Protein AF-A0A0A2XB57-F1 (afdb_monomer)

Radius of gyration: 16.18 Å; Cα contacts (8 Å, |Δi|>4): 1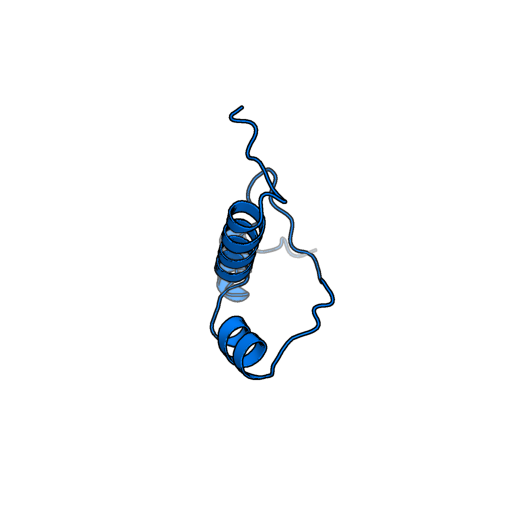6; chains: 1; bounding box: 41×34×36 Å

Organism: Thermus filiformis (NCBI:txid276)

Secondary structure (DSSP, 8-state):
-PPPPPHHHHHHHHT-PPPPTT-----------HHHHHHHHTS-HHHHHHHHHHHHHHTTS------

Sequence (67 aa):
MRKPPPKEVRLRALGVEALEPGERSERVRIRGPEELFAALEKLSPKERGRALLVGLEALGLLRREEA

Structure (mmCIF, N/CA/C/O backbone):
data_AF-A0A0A2XB57-F1
#
_entry.id   AF-A0A0A2XB57-F1
#
loop_
_atom_site.group_PDB
_atom_site.id
_atom_site.type_symbol
_atom_site.label_atom_id
_atom_site.label_alt_id
_atom_site.label_comp_id
_atom_site.label_asym_id
_atom_site.label_entity_id
_atom_site.label_seq_id
_atom_site.pdbx_PDB_ins_code
_atom_site.Cartn_x
_atom_site.Cartn_y
_atom_site.Cartn_z
_atom_site.occupancy
_atom_site.B_iso_or_equiv
_atom_site.auth_seq_id
_atom_site.auth_comp_id
_atom_site.auth_asym_id
_atom_site.auth_atom_id
_atom_site.pdbx_PDB_model_num
ATOM 1 N N . MET A 1 1 ? 30.862 -2.468 -21.761 1.00 68.88 1 MET A N 1
ATOM 2 C CA . MET A 1 1 ? 29.692 -2.607 -20.861 1.00 68.88 1 MET A CA 1
ATOM 3 C C . MET A 1 1 ? 28.434 -2.668 -21.723 1.00 68.88 1 MET A C 1
ATOM 5 O O . MET A 1 1 ? 28.286 -1.811 -22.585 1.00 68.88 1 MET A O 1
ATOM 9 N N . ARG A 1 2 ? 27.582 -3.695 -21.591 1.00 84.62 2 ARG A N 1
ATOM 10 C CA . ARG A 1 2 ? 26.343 -3.800 -22.393 1.00 84.62 2 ARG A CA 1
ATOM 11 C C . ARG A 1 2 ? 25.364 -2.712 -21.935 1.00 84.62 2 ARG A C 1
ATOM 13 O O . ARG A 1 2 ? 25.191 -2.531 -20.732 1.00 84.62 2 ARG A O 1
ATOM 20 N N . LYS A 1 3 ? 24.752 -1.974 -22.867 1.00 88.19 3 LYS A N 1
ATOM 21 C CA . LYS A 1 3 ? 23.768 -0.933 -22.526 1.00 88.19 3 LYS A CA 1
ATOM 22 C C . LYS A 1 3 ? 22.517 -1.622 -21.952 1.00 88.19 3 LYS A C 1
ATOM 24 O O . LYS A 1 3 ? 22.048 -2.576 -22.576 1.00 88.19 3 LYS A O 1
ATOM 29 N N . PRO A 1 4 ? 22.006 -1.213 -20.777 1.00 85.44 4 PRO A N 1
ATOM 30 C CA . PRO A 1 4 ? 20.813 -1.834 -20.217 1.00 85.44 4 PRO A CA 1
ATOM 31 C C . PRO A 1 4 ? 19.611 -1.629 -21.156 1.00 85.44 4 PRO A C 1
ATOM 33 O O . PRO A 1 4 ? 19.548 -0.599 -21.836 1.00 85.44 4 PRO A O 1
ATOM 36 N N . PRO A 1 5 ? 18.652 -2.573 -21.192 1.00 90.25 5 PRO A N 1
ATOM 37 C CA . PRO A 1 5 ? 17.417 -2.404 -21.948 1.00 90.25 5 PRO A CA 1
ATOM 38 C C . PRO A 1 5 ? 16.639 -1.147 -21.514 1.00 90.25 5 PRO A C 1
ATOM 40 O O . PRO A 1 5 ? 16.804 -0.681 -20.375 1.00 90.25 5 PRO A O 1
ATOM 43 N N . PRO A 1 6 ? 15.757 -0.615 -22.382 1.00 94.44 6 PRO A N 1
ATOM 44 C CA . PRO A 1 6 ? 14.884 0.509 -22.049 1.00 94.44 6 PRO A CA 1
ATOM 45 C C . PRO A 1 6 ? 14.126 0.310 -20.728 1.00 94.44 6 PRO A C 1
ATOM 47 O O . PRO A 1 6 ? 13.833 -0.819 -20.327 1.00 94.44 6 PRO A O 1
ATOM 50 N N . LYS A 1 7 ? 13.806 1.413 -20.036 1.00 89.56 7 LYS A N 1
ATOM 51 C CA . LYS A 1 7 ? 13.113 1.401 -18.730 1.00 89.56 7 LYS A CA 1
ATOM 52 C C . LYS A 1 7 ? 11.830 0.564 -18.783 1.00 89.56 7 LYS A C 1
ATOM 54 O O . LYS A 1 7 ? 11.650 -0.295 -17.932 1.00 89.56 7 LYS A O 1
ATOM 59 N N . GLU A 1 8 ? 11.011 0.753 -19.812 1.00 90.19 8 GLU A N 1
ATOM 60 C CA . GLU A 1 8 ? 9.755 0.017 -20.030 1.00 90.19 8 GLU A CA 1
ATOM 61 C C . GLU A 1 8 ? 9.965 -1.496 -20.126 1.00 90.19 8 GLU A C 1
ATOM 63 O O . GLU A 1 8 ? 9.238 -2.264 -19.502 1.00 90.19 8 GLU A O 1
ATOM 68 N N . VAL A 1 9 ? 11.008 -1.935 -20.840 1.00 91.62 9 VAL A N 1
ATOM 69 C CA . VAL A 1 9 ? 11.348 -3.361 -20.967 1.00 91.62 9 VAL A CA 1
ATOM 70 C C . VAL A 1 9 ? 11.726 -3.943 -19.607 1.00 91.62 9 VAL A C 1
ATOM 72 O O . VAL A 1 9 ? 11.290 -5.037 -19.257 1.00 91.62 9 VAL A O 1
ATOM 75 N N . ARG A 1 10 ? 12.506 -3.199 -18.814 1.00 92.56 10 ARG A N 1
ATOM 76 C CA . ARG A 1 10 ? 12.908 -3.628 -17.468 1.00 92.56 10 ARG A CA 1
ATOM 77 C C . ARG A 1 10 ? 11.721 -3.689 -16.506 1.00 92.56 10 ARG A C 1
ATOM 79 O O . ARG A 1 10 ? 11.597 -4.661 -15.776 1.00 92.56 10 ARG A O 1
ATOM 86 N N . LEU A 1 11 ? 10.847 -2.686 -16.526 1.00 91.31 11 LEU A N 1
ATOM 87 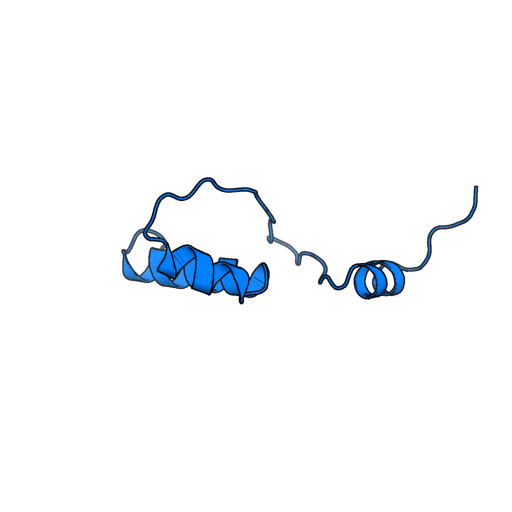C CA . LEU A 1 11 ? 9.646 -2.634 -15.685 1.00 91.31 11 LEU A CA 1
ATOM 88 C C . LEU A 1 11 ? 8.668 -3.760 -16.019 1.00 91.31 11 LEU A C 1
ATOM 90 O O . LEU A 1 11 ? 8.214 -4.462 -15.120 1.00 91.31 11 LEU A O 1
ATOM 94 N N . ARG A 1 12 ? 8.436 -4.011 -17.314 1.00 88.75 12 ARG A N 1
ATOM 95 C CA . ARG A 1 12 ? 7.610 -5.130 -17.778 1.00 88.75 12 ARG A CA 1
ATOM 96 C C . ARG A 1 12 ? 8.177 -6.479 -17.338 1.00 88.75 12 ARG A C 1
ATOM 98 O O . ARG A 1 12 ? 7.413 -7.336 -16.915 1.00 88.75 12 ARG A O 1
ATOM 105 N N . ALA A 1 13 ? 9.498 -6.659 -17.408 1.00 89.81 13 ALA A N 1
ATOM 106 C CA . ALA A 1 13 ? 10.154 -7.885 -16.949 1.00 89.81 13 ALA A CA 1
ATOM 107 C C . ALA A 1 13 ? 10.033 -8.096 -15.430 1.00 89.81 13 ALA A C 1
ATOM 109 O O . ALA A 1 13 ? 9.994 -9.234 -14.974 1.00 89.81 13 ALA A O 1
ATOM 110 N N . LEU A 1 14 ? 9.969 -7.011 -14.655 1.00 86.50 14 LEU A N 1
ATOM 111 C CA . LEU A 1 14 ? 9.785 -7.048 -13.203 1.00 86.50 14 LEU A CA 1
ATOM 112 C C . LEU A 1 14 ? 8.306 -7.091 -12.784 1.00 86.50 14 LEU A C 1
ATOM 114 O O . LEU A 1 14 ? 8.029 -7.309 -11.609 1.00 86.50 14 LEU A O 1
ATOM 118 N N . GLY A 1 15 ? 7.369 -6.879 -13.714 1.00 85.88 15 GLY A N 1
ATOM 119 C CA . GLY A 1 15 ? 5.935 -6.830 -13.423 1.00 85.88 15 GLY A CA 1
ATOM 120 C C . GLY A 1 15 ? 5.531 -5.663 -12.516 1.00 85.88 15 GLY A C 1
ATOM 121 O O . GLY A 1 15 ? 4.563 -5.787 -11.772 1.00 85.88 15 GLY A O 1
ATOM 122 N N . VAL A 1 16 ? 6.276 -4.551 -12.541 1.00 86.56 16 VAL A N 1
ATOM 123 C CA . VAL A 1 16 ? 6.032 -3.376 -11.684 1.00 86.56 16 VAL A CA 1
ATO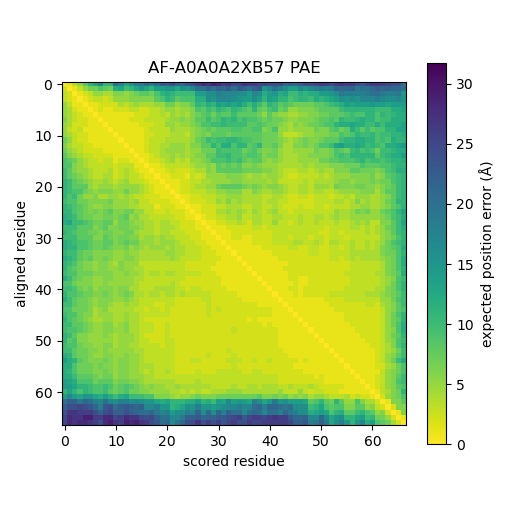M 124 C C . VAL A 1 16 ? 5.888 -2.095 -12.499 1.00 86.56 16 VAL A C 1
ATOM 126 O O . VAL A 1 16 ? 6.482 -1.951 -13.568 1.00 86.56 16 VAL A O 1
ATOM 129 N N . GLU A 1 17 ? 5.130 -1.142 -11.963 1.00 88.19 17 GLU A N 1
ATOM 130 C CA . GLU A 1 17 ? 5.045 0.225 -12.482 1.00 88.19 17 GLU A CA 1
ATOM 131 C C . GLU A 1 17 ? 6.220 1.074 -11.971 1.00 88.19 17 GLU A C 1
ATOM 133 O O . GLU A 1 17 ? 6.828 0.783 -10.937 1.00 88.19 17 GLU A O 1
ATOM 138 N N . ALA A 1 18 ? 6.569 2.125 -12.716 1.00 89.62 18 ALA A N 1
ATOM 139 C CA . ALA A 1 18 ? 7.494 3.130 -12.207 1.00 89.62 18 ALA A CA 1
ATOM 140 C C . ALA A 1 18 ? 6.811 3.966 -11.119 1.00 89.62 18 ALA A C 1
ATOM 142 O O . ALA A 1 18 ? 5.609 4.183 -11.188 1.00 89.62 18 ALA A O 1
ATOM 143 N N . LEU A 1 19 ? 7.599 4.486 -10.177 1.00 91.12 19 LEU A N 1
ATOM 144 C CA . LEU A 1 19 ? 7.132 5.567 -9.312 1.00 91.12 19 LEU A CA 1
ATOM 145 C C . LEU A 1 19 ? 6.932 6.840 -10.140 1.00 91.12 19 LEU A C 1
ATOM 147 O O . LEU A 1 19 ? 7.818 7.210 -10.925 1.00 91.12 19 LEU A O 1
ATOM 151 N N . GLU A 1 20 ? 5.802 7.501 -9.926 1.00 89.56 20 GLU A N 1
ATOM 152 C CA . GLU A 1 20 ? 5.505 8.828 -10.462 1.00 89.56 20 GLU A CA 1
ATOM 153 C C . GLU A 1 20 ? 6.189 9.936 -9.635 1.00 89.56 20 GLU A C 1
ATOM 155 O O . GLU A 1 20 ? 6.625 9.703 -8.499 1.00 89.56 20 GLU A O 1
ATOM 160 N N . PRO A 1 21 ? 6.326 11.165 -10.171 1.00 90.50 21 PRO A N 1
ATOM 161 C CA . PRO A 1 21 ? 6.842 12.293 -9.403 1.00 90.50 21 PRO A CA 1
ATOM 162 C C . PRO A 1 21 ? 6.070 12.490 -8.091 1.00 90.50 21 PRO A C 1
ATOM 164 O O . PRO A 1 21 ? 4.853 12.642 -8.088 1.00 90.50 21 PRO A O 1
ATOM 167 N N . GLY A 1 22 ? 6.792 12.494 -6.968 1.00 90.00 22 GLY A N 1
ATOM 168 C CA . GLY A 1 22 ? 6.206 12.620 -5.629 1.00 90.00 22 GLY A CA 1
ATOM 169 C C . GLY A 1 22 ? 5.829 11.293 -4.961 1.00 90.00 22 GLY A C 1
ATOM 170 O O . GLY A 1 22 ? 5.580 11.285 -3.756 1.00 90.00 22 GLY A O 1
ATOM 171 N N . GLU A 1 23 ? 5.857 10.165 -5.675 1.00 92.38 23 GLU A N 1
ATOM 172 C CA . GLU A 1 23 ? 5.620 8.852 -5.074 1.00 92.38 23 GLU A CA 1
ATOM 173 C C . GLU A 1 23 ? 6.870 8.291 -4.383 1.00 92.38 23 GLU A C 1
ATOM 175 O O . GLU A 1 23 ? 8.016 8.510 -4.789 1.00 92.38 23 GLU A O 1
ATOM 180 N N . ARG A 1 24 ? 6.640 7.508 -3.326 1.00 91.69 24 ARG A N 1
ATOM 181 C CA . ARG A 1 24 ? 7.666 6.726 -2.631 1.00 91.69 24 ARG A CA 1
ATOM 182 C C . ARG A 1 24 ? 7.135 5.331 -2.328 1.00 91.69 24 ARG A C 1
ATOM 184 O O . ARG A 1 24 ? 5.964 5.169 -1.998 1.00 91.69 24 ARG A O 1
ATOM 191 N N . SER A 1 25 ? 8.014 4.335 -2.401 1.00 91.25 25 SER A N 1
ATOM 192 C CA . SER A 1 25 ? 7.727 2.960 -1.982 1.00 91.25 25 SER A CA 1
ATOM 193 C C . SER A 1 25 ? 8.599 2.611 -0.782 1.00 91.25 25 SER A C 1
ATOM 195 O O . SER A 1 25 ? 9.805 2.433 -0.929 1.00 91.25 25 SER A O 1
ATOM 197 N N . GLU A 1 26 ? 7.979 2.478 0.387 1.00 90.81 26 GLU A N 1
ATOM 198 C CA . GLU A 1 26 ? 8.661 2.260 1.666 1.00 90.81 26 GLU A CA 1
ATOM 199 C C . GLU A 1 26 ? 8.184 0.977 2.353 1.00 90.81 26 GLU A C 1
ATOM 201 O O . GLU A 1 26 ? 7.043 0.540 2.186 1.00 90.81 26 GLU A O 1
ATOM 206 N N . ARG A 1 27 ? 9.056 0.369 3.168 1.00 90.25 27 ARG A N 1
ATOM 207 C CA . ARG A 1 27 ? 8.676 -0.756 4.036 1.00 90.25 27 ARG A CA 1
ATOM 208 C C . ARG A 1 27 ? 8.205 -0.227 5.385 1.00 90.25 27 ARG A C 1
ATOM 210 O O . ARG A 1 27 ? 9.004 0.288 6.160 1.00 90.25 27 ARG A O 1
ATOM 217 N N . VAL A 1 28 ? 6.926 -0.421 5.690 1.00 90.12 28 VAL A N 1
ATOM 218 C CA . VAL A 1 28 ? 6.316 -0.029 6.969 1.00 90.12 28 VAL A CA 1
ATOM 219 C C . VAL A 1 28 ? 5.982 -1.259 7.811 1.00 90.12 28 VAL A C 1
ATOM 221 O O 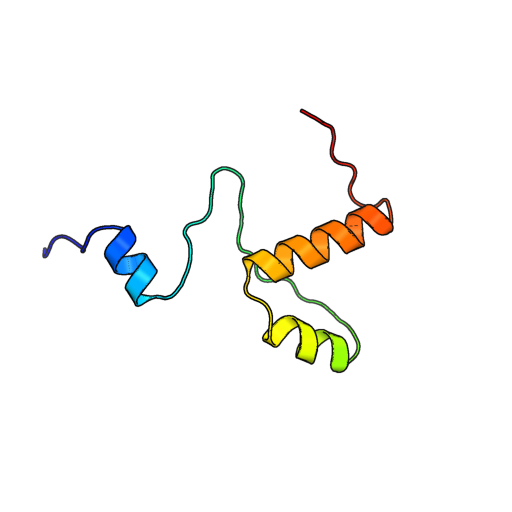. VAL A 1 28 ? 5.553 -2.288 7.290 1.00 90.12 28 VAL A O 1
ATOM 224 N N . ARG A 1 29 ? 6.183 -1.168 9.130 1.00 94.00 29 ARG A N 1
ATOM 225 C CA . ARG A 1 29 ? 5.780 -2.217 10.076 1.00 94.00 29 ARG A CA 1
ATOM 226 C C . ARG A 1 29 ? 4.367 -1.919 10.575 1.00 94.00 29 ARG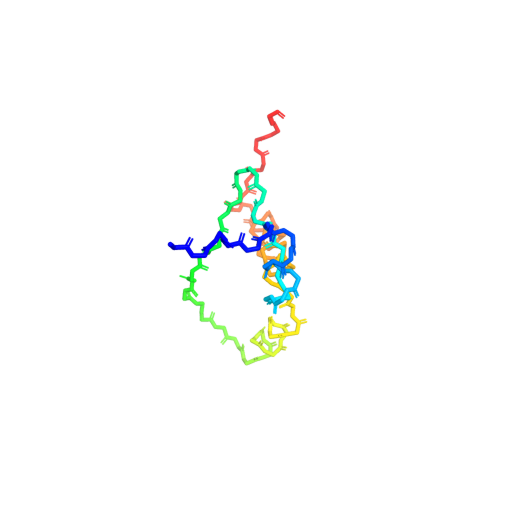 A C 1
ATOM 228 O O . ARG A 1 29 ? 4.150 -0.882 11.191 1.00 94.00 29 ARG A O 1
ATOM 235 N N . ILE A 1 30 ? 3.434 -2.839 10.337 1.00 93.31 30 ILE A N 1
ATOM 236 C CA . ILE A 1 30 ? 2.019 -2.722 10.719 1.00 93.31 30 ILE A CA 1
ATOM 237 C C . ILE A 1 30 ? 1.673 -3.875 11.667 1.00 93.31 30 ILE A C 1
ATOM 239 O O . ILE A 1 30 ? 2.131 -4.999 11.464 1.00 93.31 30 ILE A O 1
ATOM 243 N N . ARG A 1 31 ? 0.872 -3.604 12.704 1.00 96.06 31 ARG A N 1
ATOM 244 C CA . ARG A 1 31 ? 0.260 -4.624 13.570 1.00 96.06 31 ARG A CA 1
ATOM 245 C C . ARG A 1 31 ? -1.248 -4.618 13.333 1.00 96.06 31 ARG A C 1
ATOM 247 O O . ARG A 1 31 ? -1.854 -3.553 13.348 1.00 96.06 31 ARG A O 1
ATOM 254 N N . GLY A 1 32 ? -1.836 -5.793 13.154 1.00 95.56 32 GLY A N 1
ATOM 255 C CA . GLY A 1 32 ? -3.267 -5.948 12.917 1.00 95.56 32 GLY A CA 1
ATOM 256 C C . GLY A 1 32 ? -3.700 -7.413 12.970 1.00 95.56 32 GLY A C 1
ATOM 257 O O . GLY A 1 32 ? -2.866 -8.273 13.266 1.00 95.56 32 GLY A O 1
ATOM 258 N N . PRO A 1 33 ? -4.989 -7.685 12.721 1.00 97.50 33 PRO A N 1
ATOM 259 C CA . PRO A 1 33 ? -5.522 -9.042 12.649 1.00 97.50 33 PRO A CA 1
ATOM 260 C C . PRO A 1 33 ? -5.077 -9.755 11.358 1.00 97.50 33 PRO A C 1
ATOM 262 O O . PRO A 1 33 ? -4.636 -9.107 10.408 1.00 97.50 33 PRO A O 1
ATOM 265 N N . GLU A 1 34 ? -5.181 -11.084 11.313 1.00 97.81 34 GLU A N 1
ATOM 266 C CA . GLU A 1 34 ? -4.716 -11.901 10.180 1.00 97.81 34 GLU A CA 1
ATOM 267 C C . GLU A 1 34 ? -5.438 -11.549 8.870 1.00 97.81 34 GLU A C 1
ATOM 269 O O . GLU A 1 34 ? -4.804 -11.433 7.818 1.00 97.81 34 GLU A O 1
ATOM 274 N N . GLU A 1 35 ? -6.744 -11.273 8.932 1.00 97.44 35 GLU A N 1
ATOM 275 C CA . GLU A 1 35 ? -7.559 -10.977 7.750 1.00 97.44 35 GLU A CA 1
ATOM 276 C C . GLU A 1 35 ? -7.111 -9.694 7.036 1.00 97.44 35 GLU A C 1
ATOM 278 O O . GLU A 1 35 ? -7.236 -9.586 5.813 1.00 97.44 35 GLU A O 1
ATOM 283 N N . LEU A 1 36 ? -6.532 -8.737 7.775 1.00 95.50 36 LEU A N 1
ATOM 284 C CA . LEU A 1 36 ? -5.936 -7.532 7.195 1.00 95.50 36 LEU A CA 1
ATOM 285 C C . LEU A 1 36 ? -4.783 -7.898 6.258 1.00 95.50 36 LEU A C 1
ATOM 287 O O . LEU A 1 36 ? -4.702 -7.389 5.140 1.00 95.50 36 LEU A O 1
ATOM 291 N N . PHE A 1 37 ? -3.890 -8.781 6.701 1.00 96.19 37 PHE A N 1
ATOM 292 C CA . PHE A 1 37 ? -2.727 -9.174 5.911 1.00 96.19 37 PHE A CA 1
ATOM 293 C C . PHE A 1 37 ? -3.137 -10.033 4.712 1.00 96.19 37 PH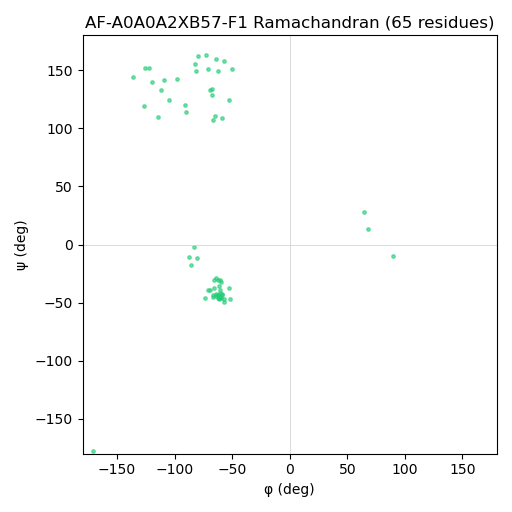E A C 1
ATOM 295 O O . PHE A 1 37 ? -2.663 -9.776 3.606 1.00 96.19 37 PHE A O 1
ATOM 302 N N . ALA A 1 38 ? -4.113 -10.930 4.884 1.00 96.88 38 ALA A N 1
ATOM 303 C CA . ALA A 1 38 ? -4.696 -11.695 3.781 1.00 96.88 38 ALA A CA 1
ATOM 304 C C . ALA A 1 38 ? -5.345 -10.800 2.704 1.00 96.88 38 ALA A C 1
ATOM 306 O O . ALA A 1 38 ? -5.337 -11.138 1.517 1.00 96.88 38 ALA A O 1
ATOM 307 N N . ALA A 1 39 ? -5.910 -9.650 3.091 1.00 96.12 39 ALA A N 1
ATOM 308 C CA . ALA A 1 39 ? -6.404 -8.654 2.144 1.00 96.12 39 ALA A CA 1
ATOM 309 C C . ALA A 1 39 ? -5.254 -7.898 1.456 1.00 96.12 39 ALA A C 1
ATOM 311 O O . ALA A 1 39 ? -5.256 -7.773 0.233 1.00 96.12 39 ALA A O 1
ATOM 312 N N . LEU A 1 40 ? -4.248 -7.435 2.210 1.00 94.50 40 LEU A N 1
ATOM 313 C CA . LEU A 1 40 ? -3.105 -6.685 1.669 1.00 94.50 40 LEU A CA 1
ATOM 314 C C . LEU A 1 40 ? -2.275 -7.496 0.663 1.00 94.50 40 LEU A C 1
ATOM 316 O O . LEU A 1 40 ? -1.789 -6.932 -0.319 1.00 94.50 40 LEU A O 1
ATOM 320 N N . GLU A 1 41 ? -2.122 -8.803 0.872 1.00 94.44 41 GLU A N 1
ATOM 321 C CA . GLU A 1 41 ? -1.401 -9.697 -0.044 1.00 94.44 41 GLU A CA 1
ATOM 322 C C . GLU A 1 41 ? -2.019 -9.750 -1.445 1.00 94.44 41 GLU A C 1
ATOM 324 O O . GLU A 1 41 ? -1.289 -9.885 -2.425 1.00 94.44 41 GLU A O 1
ATOM 329 N N . LYS A 1 42 ? -3.340 -9.565 -1.552 1.00 96.00 42 LYS A N 1
ATOM 330 C CA . LYS A 1 42 ? -4.074 -9.559 -2.829 1.00 96.00 42 LYS A CA 1
ATOM 331 C C . LYS A 1 42 ? -3.977 -8.230 -3.581 1.00 96.00 42 LYS A C 1
ATOM 333 O O . LYS A 1 42 ? -4.381 -8.165 -4.736 1.00 96.00 42 LYS A O 1
ATOM 338 N N . LEU A 1 43 ? -3.467 -7.183 -2.932 1.00 93.88 43 LEU A N 1
ATOM 339 C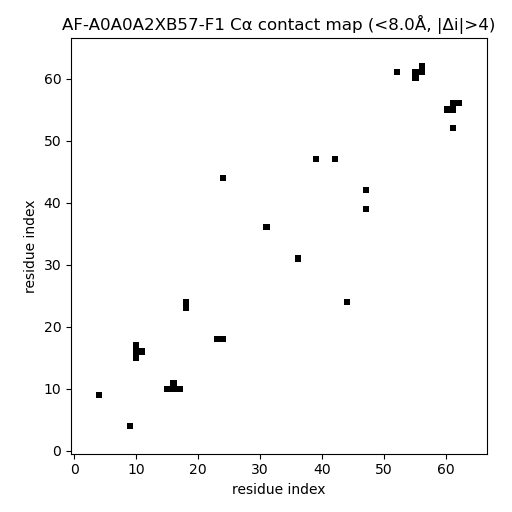 CA . LEU A 1 43 ? -3.341 -5.843 -3.496 1.00 93.88 43 LEU A CA 1
ATOM 340 C C . LEU A 1 43 ? -1.929 -5.597 -4.033 1.00 93.88 43 LEU A C 1
ATOM 342 O O . LEU A 1 43 ? -0.929 -5.958 -3.399 1.00 93.88 43 LEU A O 1
ATOM 346 N N . SER A 1 44 ? -1.848 -4.884 -5.154 1.00 91.56 44 SER A N 1
ATOM 347 C CA . SER A 1 44 ? -0.608 -4.287 -5.651 1.00 91.56 44 SER A CA 1
ATOM 348 C C . SER A 1 44 ? -0.074 -3.215 -4.683 1.00 91.56 44 SER A C 1
ATOM 350 O O . SER A 1 44 ? -0.837 -2.645 -3.896 1.00 91.56 44 SER A O 1
ATOM 352 N N . PRO A 1 45 ? 1.225 -2.862 -4.738 1.00 90.88 45 PRO A N 1
ATOM 353 C CA . PRO A 1 45 ? 1.780 -1.782 -3.915 1.00 90.88 45 PRO A CA 1
ATOM 354 C C . PRO A 1 45 ? 1.011 -0.454 -4.026 1.00 90.88 45 PRO A C 1
ATOM 356 O O . PRO A 1 45 ? 0.801 0.222 -3.019 1.00 90.88 45 PRO A O 1
ATOM 359 N N . LYS A 1 46 ? 0.530 -0.116 -5.229 1.00 90.94 46 LYS A N 1
ATOM 360 C CA . LYS A 1 46 ? -0.252 1.097 -5.503 1.00 90.94 46 LYS A CA 1
ATOM 361 C C . LYS A 1 46 ? -1.614 1.070 -4.812 1.00 90.94 46 LYS A C 1
ATOM 363 O O . LYS A 1 46 ? -2.009 2.037 -4.163 1.00 90.94 46 LYS A O 1
ATOM 368 N N . GLU A 1 47 ? -2.314 -0.058 -4.893 1.00 93.56 47 GLU A N 1
ATOM 369 C CA . GLU A 1 47 ? -3.603 -0.247 -4.221 1.00 93.56 47 GLU A CA 1
ATOM 370 C C . GLU A 1 47 ? -3.464 -0.232 -2.698 1.00 93.56 47 GLU A C 1
ATOM 372 O O . GLU A 1 47 ? -4.304 0.356 -2.020 1.00 93.56 47 GLU A O 1
ATOM 377 N N . ARG A 1 48 ? -2.378 -0.796 -2.152 1.00 94.44 48 ARG A N 1
ATOM 378 C CA . ARG A 1 48 ? -2.069 -0.702 -0.715 1.00 94.44 48 ARG A CA 1
ATOM 379 C C . ARG A 1 48 ? -1.903 0.751 -0.278 1.00 94.44 48 ARG A C 1
ATOM 381 O O . ARG A 1 48 ? -2.487 1.147 0.726 1.00 94.44 48 ARG A O 1
ATOM 388 N N . GLY A 1 49 ? -1.147 1.543 -1.043 1.00 93.38 49 GLY A N 1
ATOM 389 C CA . GLY A 1 49 ? -0.992 2.978 -0.798 1.00 93.38 49 GLY A CA 1
ATOM 390 C C . GLY A 1 49 ? -2.339 3.703 -0.791 1.00 93.38 49 GLY A C 1
ATOM 391 O O . GLY A 1 49 ? -2.642 4.432 0.150 1.00 93.38 49 GLY A O 1
ATOM 392 N N . ARG A 1 50 ? -3.196 3.426 -1.784 1.00 94.06 50 ARG A N 1
ATOM 393 C CA . ARG A 1 50 ? -4.554 3.987 -1.859 1.00 94.06 50 ARG A CA 1
ATOM 394 C C . ARG A 1 50 ? -5.421 3.598 -0.659 1.00 94.06 50 ARG A C 1
ATOM 396 O O . ARG A 1 50 ? -6.092 4.462 -0.106 1.00 94.06 50 ARG A O 1
ATOM 403 N N . ALA A 1 51 ? -5.407 2.331 -0.252 1.00 95.00 51 ALA A N 1
ATOM 404 C CA . ALA A 1 51 ? -6.170 1.859 0.901 1.00 95.00 51 ALA A CA 1
ATOM 405 C C . ALA A 1 51 ? -5.716 2.540 2.204 1.00 95.00 51 ALA A C 1
ATOM 407 O O . ALA A 1 51 ? -6.557 2.985 2.986 1.00 95.00 51 ALA A O 1
ATOM 408 N N . LEU A 1 52 ? -4.399 2.682 2.411 1.00 93.94 52 LEU A N 1
ATOM 409 C CA . LEU A 1 52 ? -3.854 3.420 3.554 1.00 93.94 52 LEU A CA 1
ATOM 410 C C . LEU A 1 52 ? -4.281 4.891 3.536 1.00 93.94 52 LEU A C 1
ATOM 412 O O . LEU A 1 52 ? -4.709 5.396 4.568 1.00 93.94 52 LEU A O 1
ATOM 416 N N . LEU A 1 53 ? -4.189 5.566 2.384 1.00 94.44 53 LEU A N 1
ATOM 417 C CA . LEU A 1 53 ? -4.601 6.967 2.247 1.00 94.44 53 LEU A CA 1
ATOM 418 C C . LEU A 1 53 ? -6.064 7.159 2.648 1.00 94.44 53 LEU A C 1
ATOM 420 O O . LEU A 1 53 ? -6.344 7.997 3.498 1.00 94.44 53 LEU A O 1
ATOM 424 N N . VAL A 1 54 ? -6.972 6.335 2.115 1.00 95.56 54 VAL A N 1
ATOM 425 C CA . VAL A 1 54 ? -8.404 6.395 2.456 1.00 95.56 54 VAL A CA 1
ATOM 426 C C . VAL A 1 54 ? -8.629 6.182 3.955 1.00 95.56 54 VAL A C 1
ATOM 428 O O . VAL A 1 54 ? -9.399 6.913 4.571 1.00 95.56 54 VAL A O 1
ATOM 431 N N . GLY A 1 55 ? -7.943 5.209 4.564 1.00 94.44 55 GLY A N 1
ATOM 432 C CA . GLY A 1 55 ? -8.044 4.967 6.005 1.00 94.44 55 GLY A CA 1
ATOM 433 C C . GLY A 1 55 ? -7.558 6.153 6.844 1.00 94.44 55 GLY A C 1
ATOM 434 O O . GLY A 1 55 ? -8.214 6.533 7.810 1.00 94.44 55 GLY A O 1
ATOM 435 N N . LEU A 1 56 ? -6.433 6.767 6.470 1.00 95.25 56 LEU A N 1
ATOM 436 C CA . LEU A 1 56 ? -5.880 7.929 7.173 1.00 95.25 56 LEU A CA 1
ATOM 437 C C . LEU A 1 56 ? -6.745 9.185 6.999 1.00 95.25 56 LEU A C 1
ATOM 439 O O . LEU A 1 56 ? -6.925 9.928 7.964 1.00 95.25 56 LEU A O 1
ATOM 443 N N . GLU A 1 57 ? -7.296 9.406 5.803 1.00 95.38 57 GLU A N 1
ATOM 444 C CA . GLU A 1 57 ? -8.256 10.481 5.520 1.00 95.38 57 GLU A CA 1
ATOM 445 C C . GLU A 1 57 ? -9.532 10.301 6.359 1.00 95.38 57 GLU A C 1
ATOM 447 O O . GLU A 1 57 ? -9.965 11.239 7.026 1.00 95.38 57 GLU A O 1
ATOM 452 N N . ALA A 1 58 ? -10.088 9.084 6.419 1.00 95.50 58 ALA A N 1
ATOM 453 C CA . ALA A 1 58 ? -11.279 8.779 7.220 1.00 95.50 58 ALA A CA 1
ATOM 454 C C . ALA A 1 58 ? -11.067 8.987 8.730 1.00 95.50 58 ALA A C 1
ATOM 456 O O . ALA A 1 58 ? -12.000 9.347 9.446 1.00 95.50 58 ALA A O 1
ATOM 457 N N . LEU A 1 59 ? -9.840 8.788 9.218 1.00 96.06 59 LEU A N 1
ATOM 458 C CA . LEU A 1 59 ? -9.456 9.059 10.607 1.00 96.06 59 LEU A CA 1
ATOM 459 C C . LEU A 1 59 ? -9.103 10.5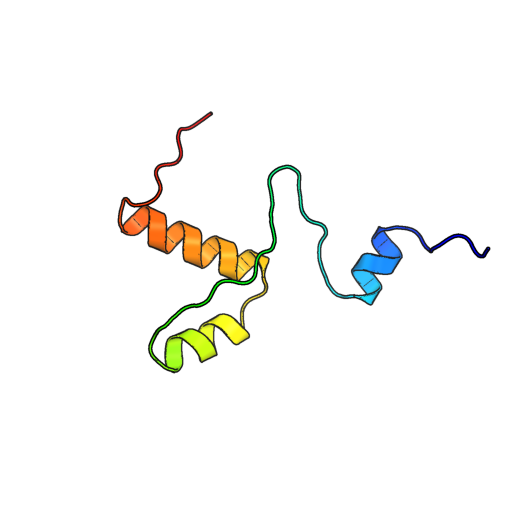37 10.861 1.00 96.06 59 LEU A C 1
ATOM 461 O O . LEU A 1 59 ? -8.769 10.894 11.989 1.00 96.06 59 LEU A O 1
ATOM 465 N N . GLY A 1 60 ? -9.134 11.395 9.834 1.00 95.19 60 GLY A N 1
ATOM 466 C CA . GLY A 1 60 ? -8.735 12.803 9.928 1.00 95.19 60 GLY A CA 1
ATOM 467 C C . GLY A 1 60 ? -7.234 13.019 10.162 1.00 95.19 60 GLY A C 1
ATOM 468 O O . GLY A 1 60 ? -6.818 14.123 10.512 1.00 95.19 60 GLY A O 1
ATOM 469 N N . LEU A 1 61 ? -6.416 11.976 9.979 1.00 93.25 61 LEU A N 1
ATOM 470 C CA . LEU A 1 61 ? -4.964 11.997 10.193 1.00 93.25 61 LEU A CA 1
ATOM 471 C C . LEU A 1 61 ? -4.195 12.493 8.969 1.00 93.25 61 LEU A C 1
ATOM 473 O O . LEU A 1 61 ? -3.031 12.875 9.080 1.00 93.25 61 LEU A O 1
ATOM 477 N N . LEU A 1 62 ? -4.845 12.495 7.808 1.00 88.62 62 LEU A N 1
ATOM 478 C CA . LEU A 1 62 ? -4.330 13.089 6.590 1.00 88.62 62 LEU A CA 1
ATOM 47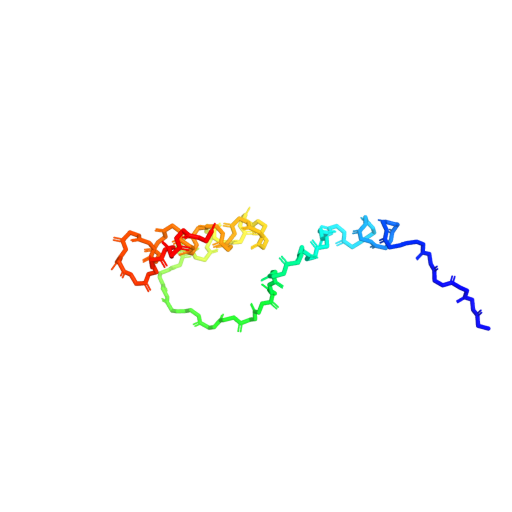9 C C . LEU A 1 62 ? -5.379 14.060 6.051 1.00 88.62 62 LEU A C 1
ATOM 481 O O . LEU A 1 62 ? -6.494 13.659 5.727 1.00 88.62 62 LEU A O 1
ATOM 485 N N . ARG A 1 63 ? -5.023 15.340 5.955 1.00 77.12 63 ARG A N 1
ATOM 486 C CA . ARG A 1 63 ? -5.785 16.316 5.175 1.00 77.12 63 ARG A CA 1
ATOM 487 C C . ARG A 1 63 ? -5.005 16.570 3.901 1.00 77.12 63 ARG A C 1
ATOM 489 O O . ARG A 1 63 ? -3.833 16.932 3.972 1.00 77.12 63 ARG A O 1
ATOM 496 N N . ARG A 1 64 ? -5.639 16.368 2.747 1.00 64.44 64 ARG A N 1
ATOM 497 C CA . ARG A 1 64 ? -5.121 16.946 1.510 1.00 64.44 64 ARG A CA 1
ATOM 498 C C . ARG A 1 64 ? -5.274 18.450 1.663 1.00 64.44 64 ARG A C 1
ATOM 500 O O . ARG A 1 64 ? -6.397 18.945 1.665 1.00 64.44 64 ARG A O 1
ATOM 507 N N . GLU A 1 65 ? -4.174 19.163 1.859 1.00 57.25 65 GLU A N 1
ATOM 508 C CA . GLU A 1 65 ? -4.166 20.547 1.407 1.00 57.25 65 GLU A CA 1
ATOM 509 C C . GLU A 1 65 ? -4.285 20.459 -0.113 1.00 57.25 65 GLU A C 1
ATOM 511 O O . GLU A 1 65 ? -3.425 19.880 -0.779 1.00 57.25 65 GLU A O 1
ATOM 516 N N . GLU A 1 66 ? -5.435 20.878 -0.636 1.00 44.31 66 GLU A N 1
ATOM 517 C CA . GLU A 1 66 ? -5.614 21.080 -2.067 1.00 44.31 66 GLU A CA 1
ATOM 518 C C . GLU A 1 66 ? -4.567 22.114 -2.493 1.00 44.31 66 GLU A C 1
ATOM 520 O O . GLU A 1 66 ? -4.627 23.271 -2.075 1.00 44.31 66 GLU A O 1
ATOM 525 N N . ALA A 1 67 ? -3.559 21.655 -3.234 1.00 42.44 67 ALA A N 1
ATOM 526 C CA . ALA A 1 67 ? -2.579 22.500 -3.903 1.00 42.44 67 ALA A CA 1
ATOM 527 C C . ALA A 1 67 ? -3.052 22.808 -5.325 1.00 42.44 67 ALA A C 1
ATOM 529 O O . ALA A 1 67 ? -3.582 21.874 -5.975 1.00 42.44 67 ALA A O 1
#

Solvent-accessible surface area (backbone atoms only — not comparable to full-atom values): 4609 Å² total; per-residue (Å²): 132,85,80,78,74,58,69,68,60,54,30,61,74,69,74,49,81,81,78,56,97,91,58,84,90,80,93,77,90,83,86,79,62,71,68,59,53,65,52,52,71,77,42,54,74,68,54,48,50,52,54,52,50,54,55,34,39,76,70,67,77,44,76,83,76,87,123

pLDDT: mean 89.44, std 10.69, range [42.44, 97.81]

Foldseek 3Di:
DDDDDDPVVVCVVVVHDDDDVPDDQDDDDDDDDPVVVVVVVPDDSVVVVVVVVVVCVVVVNDDPPPD

Mean predicted aligned error: 6.05 Å